Protein AF-F7UVZ4-F1 (afdb_monomer_lite)

pLDDT: mean 89.44, std 11.06, range [27.67, 97.88]

Radius of gyration: 16.6 Å; chains: 1; bounding box: 37×34×47 Å

Secondary structure (DSSP, 8-state):
---SSTT----BGGGTS-S--STT-TTTT--S-SS-HHHHHHHHHHHHTTPPPPGGGTT-TTBHHHHHHHHHHHHHTT-HHHHHHHHHHHSTTHHHHHHHHHHHHHHHHT-TTS-HHHHHHHHHHHHHHHHHHHHHHHHHHHHT-

Sequence (145 aa):
MVSGMPFAALPVESLYKPWSTSLGNDYGAQRGLYLGDSARHLQALYASLDLTVPVRFAAMPDHLSLLLELLSLFVGSGNERAARDVVADHLDWLDAYDATLAARSEALACAPTLATHRREALGEGITHLRALVSLANRSVHEVCQ

Structure (mmCIF, N/CA/C/O backbone):
data_AF-F7UVZ4-F1
#
_entry.id   AF-F7UVZ4-F1
#
loop_
_atom_site.group_PDB
_atom_site.id
_atom_site.type_symbol
_atom_site.label_atom_id
_atom_site.label_alt_id
_atom_site.label_comp_id
_atom_site.label_asym_id
_atom_site.label_entity_id
_atom_site.label_seq_id
_atom_site.pdbx_PDB_ins_code
_atom_site.Cartn_x
_atom_site.Cartn_y
_atom_site.Cartn_z
_atom_site.occupancy
_atom_site.B_iso_or_equiv
_atom_site.auth_seq_id
_atom_site.auth_comp_id
_atom_site.auth_asym_id
_atom_site.auth_atom_id
_atom_site.pdbx_PDB_model_num
ATOM 1 N N . MET A 1 1 ? 18.671 -10.598 -5.990 1.00 27.67 1 MET A N 1
ATOM 2 C CA . MET A 1 1 ? 17.800 -10.937 -7.137 1.00 27.67 1 MET A CA 1
ATOM 3 C C . MET A 1 1 ? 16.450 -10.292 -6.891 1.00 27.67 1 MET A C 1
ATOM 5 O O . MET A 1 1 ? 15.849 -10.599 -5.872 1.00 27.67 1 MET A O 1
ATOM 9 N N . VAL A 1 2 ? 15.995 -9.382 -7.755 1.00 37.78 2 VAL A N 1
ATOM 10 C CA . VAL A 1 2 ? 14.588 -8.953 -7.731 1.00 37.78 2 VAL A CA 1
ATOM 11 C C . VAL A 1 2 ? 13.811 -10.049 -8.451 1.00 37.78 2 VAL A C 1
ATOM 13 O O . VAL A 1 2 ? 13.927 -10.193 -9.664 1.00 37.78 2 VAL A O 1
ATOM 16 N N . SER A 1 3 ? 13.119 -10.891 -7.688 1.00 38.53 3 SER A N 1
ATOM 17 C CA . SER A 1 3 ? 12.183 -11.869 -8.240 1.00 38.53 3 SER A CA 1
ATOM 18 C C . SER A 1 3 ? 10.925 -11.120 -8.671 1.00 38.53 3 SER A C 1
ATOM 20 O O . SER A 1 3 ? 10.198 -10.601 -7.829 1.00 38.53 3 SER A O 1
ATOM 22 N N . GLY A 1 4 ? 10.702 -11.015 -9.979 1.00 56.75 4 GLY A N 1
ATOM 23 C CA . GLY A 1 4 ? 9.552 -10.329 -10.562 1.00 56.75 4 GLY A CA 1
ATOM 24 C C . GLY A 1 4 ? 9.776 -9.998 -12.035 1.00 56.75 4 GLY A C 1
ATOM 25 O O . GLY A 1 4 ? 10.910 -9.988 -12.513 1.00 56.75 4 GLY A O 1
ATOM 26 N N . MET A 1 5 ? 8.688 -9.738 -12.763 1.00 66.06 5 MET A N 1
ATOM 27 C CA . MET A 1 5 ? 8.760 -9.218 -14.132 1.00 66.06 5 MET A CA 1
ATOM 28 C C . MET A 1 5 ? 9.627 -7.943 -14.163 1.00 66.06 5 MET A C 1
ATOM 30 O O . MET A 1 5 ? 9.495 -7.106 -13.263 1.00 66.06 5 MET A O 1
ATOM 34 N N . PRO A 1 6 ? 10.492 -7.753 -15.177 1.00 69.00 6 PRO A N 1
ATOM 35 C CA . PRO A 1 6 ? 11.232 -6.507 -15.349 1.00 69.00 6 PRO A CA 1
ATOM 36 C C . PRO A 1 6 ? 10.275 -5.313 -15.320 1.00 69.00 6 PRO A C 1
ATOM 38 O O . PRO A 1 6 ? 9.179 -5.388 -15.870 1.00 69.00 6 PRO A O 1
ATOM 41 N N . PHE A 1 7 ? 10.693 -4.218 -14.687 1.00 77.62 7 PHE A N 1
ATOM 42 C CA . PHE A 1 7 ? 9.902 -2.989 -14.530 1.00 77.62 7 PHE A CA 1
ATOM 43 C C . PHE A 1 7 ? 8.668 -3.085 -13.618 1.00 77.62 7 PHE A C 1
ATOM 45 O O . PHE A 1 7 ? 7.990 -2.078 -13.437 1.00 77.62 7 PHE A O 1
ATOM 52 N N . ALA A 1 8 ? 8.402 -4.230 -12.981 1.00 82.44 8 ALA A N 1
ATOM 53 C CA . ALA A 1 8 ? 7.335 -4.318 -11.991 1.00 82.44 8 ALA A CA 1
ATOM 54 C C . ALA A 1 8 ? 7.632 -3.440 -10.760 1.00 82.44 8 ALA A C 1
ATOM 56 O O . ALA A 1 8 ? 8.761 -3.378 -10.259 1.00 82.44 8 ALA A O 1
ATOM 57 N N . ALA A 1 9 ? 6.585 -2.784 -10.265 1.00 91.56 9 ALA A N 1
ATOM 58 C CA . ALA A 1 9 ? 6.550 -2.092 -8.985 1.00 91.56 9 ALA A CA 1
ATOM 59 C C . ALA A 1 9 ? 5.204 -2.423 -8.331 1.00 91.56 9 ALA A C 1
ATOM 61 O O . ALA A 1 9 ? 4.148 -2.036 -8.836 1.00 91.56 9 ALA A O 1
ATOM 62 N N . LEU A 1 10 ? 5.249 -3.217 -7.265 1.00 92.94 10 LEU A N 1
ATOM 63 C CA . LEU A 1 10 ? 4.052 -3.754 -6.627 1.00 92.94 10 LEU A CA 1
ATOM 64 C C . LEU A 1 10 ? 3.541 -2.763 -5.579 1.00 92.94 10 LEU A C 1
ATOM 66 O O . LEU A 1 10 ? 4.348 -2.307 -4.777 1.00 92.94 10 LEU A O 1
ATOM 70 N N . PRO A 1 11 ? 2.237 -2.444 -5.549 1.00 95.44 11 PRO A N 1
ATOM 71 C CA . PRO A 1 11 ? 1.671 -1.476 -4.614 1.00 95.44 11 PRO A CA 1
ATOM 72 C C . PRO A 1 11 ? 1.453 -2.116 -3.232 1.00 95.44 11 PRO A C 1
ATOM 74 O O . PRO A 1 11 ? 0.318 -2.314 -2.803 1.00 95.44 11 PRO A O 1
ATOM 77 N N . VAL A 1 12 ? 2.541 -2.485 -2.556 1.00 97.25 12 VAL A N 1
ATOM 78 C CA . VAL A 1 12 ? 2.532 -3.152 -1.246 1.00 97.25 12 VAL A CA 1
ATOM 79 C C . VAL A 1 12 ? 3.409 -2.373 -0.274 1.00 97.25 12 VAL A C 1
ATOM 81 O O . VAL A 1 12 ? 4.612 -2.257 -0.505 1.00 97.25 12 VAL A O 1
ATOM 84 N N . GLU A 1 13 ? 2.820 -1.858 0.805 1.00 97.75 13 GLU A N 1
ATOM 85 C CA . GLU A 1 13 ? 3.453 -0.919 1.746 1.00 97.75 13 GLU A CA 1
ATOM 86 C C . GLU A 1 13 ? 4.813 -1.399 2.282 1.00 97.75 13 GLU A C 1
ATOM 88 O O . GLU A 1 13 ? 5.795 -0.653 2.258 1.00 97.75 13 GLU A O 1
ATOM 93 N N . SER A 1 14 ? 4.903 -2.654 2.728 1.00 96.88 14 SER A N 1
ATOM 94 C CA . SER A 1 14 ? 6.115 -3.243 3.321 1.00 96.88 14 SER A CA 1
ATOM 95 C C . SER A 1 14 ? 7.321 -3.241 2.379 1.00 96.88 14 SER A C 1
ATOM 97 O O . SER A 1 14 ? 8.463 -3.245 2.835 1.00 96.88 14 SER A O 1
ATOM 99 N N . LEU A 1 15 ? 7.110 -3.138 1.064 1.00 96.19 15 LEU A N 1
ATOM 100 C CA . LEU A 1 15 ? 8.211 -2.988 0.111 1.00 96.19 15 LEU A CA 1
ATOM 101 C C . LEU A 1 15 ? 8.872 -1.603 0.175 1.00 96.19 15 LEU A C 1
ATOM 103 O O . LEU A 1 15 ? 10.034 -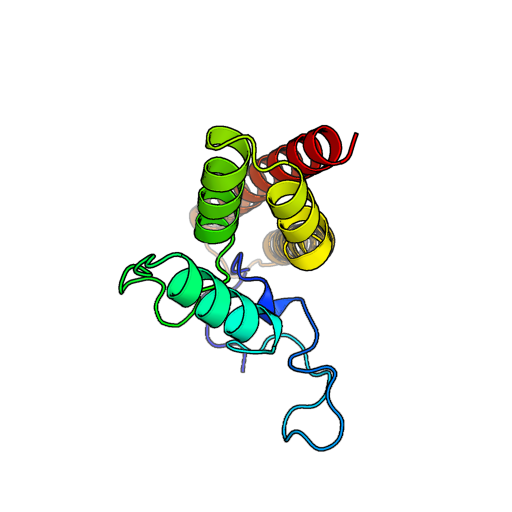1.468 -0.217 1.00 96.19 15 LEU A O 1
ATOM 107 N N . TYR A 1 16 ? 8.166 -0.590 0.676 1.00 96.19 16 TYR A N 1
ATOM 108 C CA . TYR A 1 16 ? 8.599 0.810 0.688 1.00 96.19 16 TYR A CA 1
ATOM 109 C C . TYR A 1 16 ? 8.998 1.301 2.085 1.00 96.19 16 TYR A C 1
ATOM 111 O O . TYR A 1 16 ? 9.836 2.201 2.208 1.00 96.19 16 TYR A O 1
ATOM 119 N N . LYS A 1 17 ? 8.468 0.685 3.145 1.00 95.25 17 LYS A N 1
ATOM 120 C CA . LYS A 1 17 ? 8.809 1.014 4.537 1.00 95.25 17 LYS A CA 1
ATOM 121 C C . LYS A 1 17 ? 9.955 0.143 5.073 1.00 95.25 17 LYS A C 1
ATOM 123 O O . LYS A 1 17 ? 10.248 -0.909 4.504 1.00 95.25 17 LYS A O 1
ATOM 128 N N . PRO A 1 18 ? 10.672 0.590 6.124 1.00 94.38 18 PRO A N 1
ATOM 129 C CA . PRO A 1 18 ? 11.619 -0.269 6.832 1.00 94.38 18 PRO A CA 1
ATOM 130 C C . PRO A 1 18 ? 10.930 -1.552 7.309 1.00 94.38 18 PRO A C 1
ATOM 132 O O . PRO A 1 18 ? 9.818 -1.484 7.829 1.00 94.38 18 PRO A O 1
ATOM 135 N N . TRP A 1 19 ? 11.588 -2.703 7.158 1.00 94.31 19 TRP A N 1
ATOM 136 C CA . TRP A 1 19 ? 10.998 -3.991 7.524 1.00 94.31 19 TRP A CA 1
ATOM 137 C C . TRP A 1 19 ? 10.636 -4.057 9.007 1.00 94.31 19 TRP A C 1
ATOM 139 O O . TRP A 1 19 ? 9.567 -4.552 9.351 1.00 94.31 19 TRP A O 1
ATOM 149 N N . SER A 1 20 ? 11.48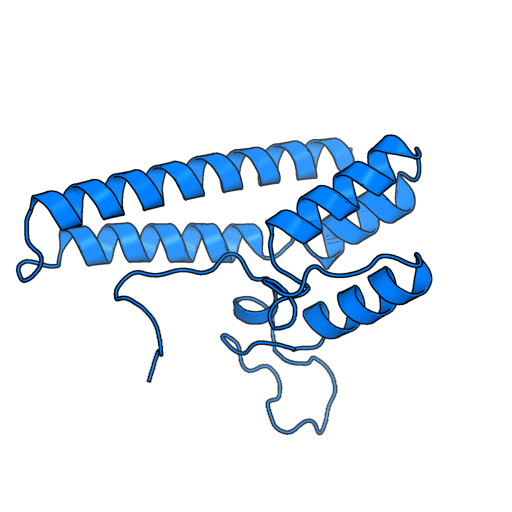2 -3.523 9.888 1.00 93.06 20 SER A N 1
ATOM 150 C CA . SER A 1 20 ? 11.103 -3.272 11.273 1.00 93.06 20 SER A CA 1
ATOM 151 C C . SER A 1 20 ? 11.853 -2.085 11.873 1.00 93.06 20 SER A C 1
ATOM 153 O O . SER A 1 20 ? 12.999 -1.803 11.515 1.00 93.06 20 SER A O 1
ATOM 155 N N . THR A 1 21 ? 11.209 -1.389 12.810 1.00 87.44 21 THR A N 1
ATOM 156 C CA . THR A 1 21 ? 11.828 -0.325 13.621 1.00 87.44 21 THR A CA 1
ATOM 157 C C . THR A 1 21 ? 12.352 -0.838 14.965 1.00 87.44 21 THR A C 1
ATOM 159 O O . THR A 1 21 ? 12.995 -0.090 15.702 1.00 87.44 21 THR A O 1
ATOM 162 N N . SER A 1 22 ? 12.099 -2.107 15.296 1.00 86.06 22 SER A N 1
ATOM 163 C CA . SER A 1 22 ? 12.496 -2.718 16.567 1.00 86.06 22 SER A CA 1
ATOM 164 C C . SER A 1 22 ? 13.972 -3.121 16.559 1.00 86.06 22 SER A C 1
ATOM 166 O O . SER A 1 22 ? 14.461 -3.711 15.595 1.00 86.06 22 SER A O 1
ATOM 168 N N . LEU A 1 23 ? 14.702 -2.848 17.644 1.00 80.31 23 LEU A N 1
ATOM 169 C CA . LEU A 1 23 ? 16.100 -3.276 17.780 1.00 80.31 23 LEU A CA 1
ATOM 170 C C . LEU A 1 23 ? 16.202 -4.807 17.913 1.00 80.31 23 LEU A C 1
ATOM 172 O O . LEU A 1 23 ? 15.380 -5.429 18.579 1.00 80.31 23 LEU A O 1
ATOM 176 N N . GLY A 1 24 ? 17.242 -5.404 17.320 1.00 77.38 24 GLY A N 1
ATOM 177 C CA . GLY A 1 24 ? 17.556 -6.833 17.480 1.00 77.38 24 GLY A CA 1
ATOM 178 C C . GLY A 1 24 ? 16.801 -7.794 16.557 1.00 77.38 24 GLY A C 1
ATOM 179 O O . GLY A 1 24 ? 16.835 -8.996 16.794 1.00 77.38 24 GLY A O 1
ATOM 180 N N . ASN A 1 25 ? 16.131 -7.290 15.518 1.00 80.50 25 ASN A N 1
ATOM 181 C CA . ASN A 1 25 ? 15.503 -8.130 14.500 1.00 80.50 25 ASN A CA 1
ATOM 182 C C . ASN A 1 25 ? 16.481 -8.460 13.347 1.00 80.50 25 ASN A C 1
ATOM 184 O O . ASN A 1 25 ? 17.355 -7.650 13.034 1.00 80.50 25 ASN A O 1
ATOM 188 N N . ASP A 1 26 ? 16.305 -9.615 12.696 1.00 79.12 26 ASP A N 1
ATOM 189 C CA . ASP A 1 26 ? 17.250 -10.151 11.697 1.00 79.12 26 ASP A CA 1
ATOM 190 C C . ASP A 1 26 ? 17.389 -9.304 10.417 1.00 79.12 26 ASP A C 1
ATOM 192 O O . ASP A 1 26 ? 18.409 -9.386 9.734 1.00 79.12 26 ASP A O 1
ATOM 196 N N . TYR A 1 27 ? 16.385 -8.486 10.082 1.00 82.12 27 TYR A N 1
ATOM 197 C CA . TYR A 1 27 ? 16.338 -7.717 8.829 1.00 82.12 27 TYR A CA 1
ATOM 198 C C . TYR A 1 27 ? 16.489 -6.198 9.037 1.00 82.12 27 TYR A C 1
ATOM 200 O O . TYR A 1 27 ? 16.652 -5.444 8.077 1.00 82.12 27 TYR A O 1
ATOM 208 N N . GLY A 1 28 ? 16.474 -5.726 10.284 1.00 85.75 28 GLY A N 1
ATOM 209 C CA . GLY A 1 28 ? 16.590 -4.321 10.657 1.00 85.75 28 GLY A CA 1
ATOM 210 C C . GLY A 1 28 ? 15.654 -3.395 9.870 1.00 85.75 28 GLY A C 1
ATOM 211 O O . GLY A 1 28 ? 14.498 -3.709 9.587 1.00 85.75 28 GLY A O 1
ATOM 212 N N . ALA A 1 29 ? 16.203 -2.246 9.475 1.00 87.50 29 ALA A N 1
ATOM 213 C CA . ALA A 1 29 ? 15.525 -1.234 8.668 1.00 87.50 29 ALA A CA 1
ATOM 214 C C . ALA A 1 29 ? 15.583 -1.509 7.147 1.00 87.50 29 ALA A C 1
ATOM 216 O O . ALA A 1 29 ? 15.405 -0.586 6.347 1.00 87.50 29 ALA A O 1
ATOM 217 N N . GLN A 1 30 ? 15.876 -2.746 6.722 1.00 91.38 30 GLN A N 1
ATOM 218 C CA . GLN A 1 30 ? 15.940 -3.099 5.303 1.00 91.38 30 GLN A CA 1
ATOM 219 C C . GLN A 1 30 ? 14.592 -2.841 4.613 1.00 91.38 30 GLN A C 1
ATOM 221 O O . GLN A 1 30 ? 13.539 -3.105 5.180 1.00 91.38 30 GLN A O 1
ATOM 226 N N . ARG A 1 31 ? 14.622 -2.333 3.377 1.00 91.62 31 ARG A N 1
ATOM 227 C CA . ARG A 1 31 ? 13.431 -2.121 2.532 1.00 91.62 31 ARG A CA 1
ATOM 228 C C . ARG A 1 31 ? 13.335 -3.177 1.430 1.00 91.62 31 ARG A C 1
ATOM 230 O O . ARG A 1 31 ? 14.312 -3.871 1.142 1.00 91.62 31 ARG A O 1
ATOM 237 N N . GLY A 1 32 ? 12.179 -3.251 0.770 1.00 92.12 32 GLY A N 1
ATOM 238 C CA . GLY A 1 32 ? 11.932 -4.174 -0.343 1.00 92.12 32 GLY A CA 1
ATOM 239 C C . GLY A 1 32 ? 11.634 -5.609 0.092 1.00 92.12 32 GLY A C 1
ATOM 240 O O . GLY A 1 32 ? 11.798 -6.531 -0.707 1.00 92.12 32 GLY A O 1
ATOM 241 N N . LEU A 1 33 ? 11.230 -5.803 1.349 1.00 92.81 33 LEU A N 1
ATOM 242 C CA . LEU A 1 33 ? 10.892 -7.098 1.933 1.00 92.81 33 LEU A CA 1
ATOM 243 C C . LEU A 1 33 ? 9.426 -7.101 2.369 1.00 92.81 33 LEU A C 1
ATOM 245 O O . LEU A 1 33 ? 8.970 -6.161 3.009 1.00 92.81 33 LEU A O 1
ATOM 249 N N . TYR A 1 34 ? 8.705 -8.176 2.062 1.00 94.06 34 TYR A N 1
ATOM 250 C CA . TYR A 1 34 ? 7.331 -8.361 2.529 1.00 94.06 34 TYR A CA 1
ATOM 251 C C . TYR A 1 34 ? 7.260 -8.632 4.035 1.00 94.06 34 TYR A C 1
ATOM 253 O O . TYR A 1 34 ? 8.237 -9.063 4.656 1.00 94.06 34 TYR A O 1
ATOM 261 N N . LEU A 1 35 ? 6.052 -8.484 4.588 1.00 93.50 35 LEU A N 1
ATOM 262 C CA . LEU A 1 35 ? 5.701 -8.937 5.941 1.00 93.50 35 LEU A CA 1
ATOM 263 C C . LEU A 1 35 ? 6.542 -8.283 7.053 1.00 93.50 35 LEU A C 1
ATOM 265 O O . LEU A 1 35 ? 6.850 -8.913 8.069 1.00 93.50 35 LEU A O 1
ATOM 269 N N . GLY A 1 36 ? 6.916 -7.020 6.837 1.00 94.06 36 GLY A N 1
ATOM 270 C CA . GLY A 1 36 ? 7.467 -6.145 7.868 1.00 94.06 36 GLY A CA 1
ATOM 271 C C . GLY A 1 36 ? 6.409 -5.681 8.876 1.00 94.06 36 GLY A C 1
ATOM 272 O O . GLY A 1 36 ? 5.265 -6.141 8.862 1.00 94.06 36 GLY A O 1
ATOM 273 N N . ASP A 1 37 ? 6.783 -4.750 9.748 1.00 95.44 37 ASP A N 1
ATOM 274 C CA . ASP A 1 37 ? 5.932 -4.272 10.844 1.00 95.44 37 ASP A CA 1
ATOM 275 C C . ASP A 1 37 ? 4.597 -3.686 10.354 1.00 95.44 37 ASP A C 1
ATOM 277 O O . ASP A 1 37 ? 3.563 -3.964 10.959 1.00 95.44 37 ASP A O 1
ATOM 281 N N . SER A 1 38 ? 4.580 -2.978 9.218 1.00 96.31 38 SER A N 1
ATOM 282 C CA . SER A 1 38 ? 3.345 -2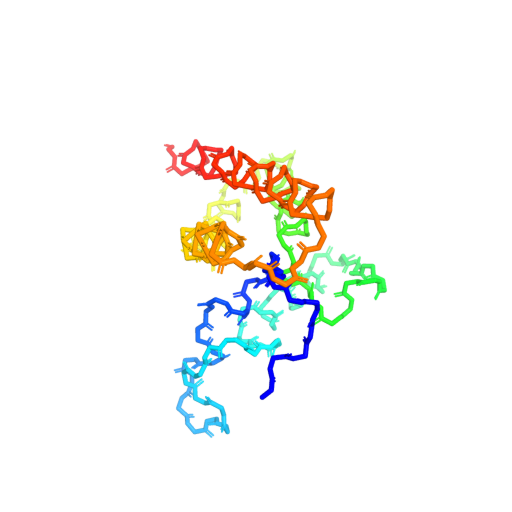.446 8.621 1.00 96.31 38 SER A CA 1
ATOM 283 C C . SER A 1 38 ? 2.340 -3.544 8.252 1.00 96.31 38 SER A C 1
ATOM 285 O O . SER A 1 38 ? 1.169 -3.485 8.623 1.00 96.31 38 SER A O 1
ATOM 287 N N . ALA A 1 39 ? 2.810 -4.601 7.587 1.00 97.00 39 ALA A N 1
ATOM 288 C CA . ALA A 1 39 ? 1.990 -5.742 7.196 1.00 97.00 39 ALA A CA 1
ATOM 289 C C . ALA A 1 39 ? 1.445 -6.504 8.412 1.00 97.00 39 ALA A C 1
ATOM 291 O O . ALA A 1 39 ? 0.279 -6.900 8.423 1.00 97.00 39 ALA A O 1
ATOM 292 N N . ARG A 1 40 ? 2.269 -6.686 9.454 1.00 95.62 40 ARG A N 1
ATOM 293 C CA . ARG A 1 40 ? 1.840 -7.322 10.711 1.00 95.62 40 ARG A CA 1
ATOM 294 C C . ARG A 1 40 ? 0.801 -6.484 11.442 1.00 95.62 40 ARG A C 1
ATOM 296 O O . ARG A 1 40 ? -0.148 -7.044 11.988 1.00 95.62 40 ARG A O 1
ATOM 303 N N . HIS A 1 41 ? 0.964 -5.162 11.436 1.00 97.00 41 HIS A N 1
ATOM 304 C CA . HIS A 1 41 ? -0.009 -4.255 12.027 1.00 97.00 41 HIS A CA 1
ATOM 305 C C . HIS A 1 41 ? -1.374 -4.402 11.348 1.00 97.00 41 HIS A C 1
ATOM 307 O O . HIS A 1 41 ? -2.369 -4.622 12.037 1.00 97.00 41 HIS A O 1
ATOM 313 N N . LEU A 1 42 ? -1.425 -4.415 10.013 1.00 97.88 42 LEU A N 1
ATOM 314 C CA . LEU A 1 42 ? -2.685 -4.645 9.305 1.00 97.88 42 LEU A CA 1
ATOM 315 C C . LEU A 1 42 ? -3.275 -6.030 9.547 1.00 97.88 42 LEU A C 1
ATOM 317 O O . LEU A 1 42 ? -4.485 -6.145 9.688 1.00 97.88 42 LEU A O 1
ATOM 321 N N . GLN A 1 43 ? -2.461 -7.084 9.639 1.00 97.38 43 GLN A N 1
ATOM 322 C CA . GLN A 1 43 ? -2.969 -8.414 9.998 1.00 97.38 43 GLN A CA 1
ATOM 323 C C . GLN A 1 43 ? -3.666 -8.402 11.361 1.00 97.38 43 GLN A C 1
ATOM 325 O O . GLN A 1 43 ? -4.757 -8.959 11.494 1.00 97.38 43 GLN A O 1
ATOM 330 N N . ALA A 1 44 ? -3.064 -7.746 12.357 1.00 97.00 44 ALA A N 1
ATOM 331 C CA . ALA A 1 44 ? -3.673 -7.579 13.671 1.00 97.00 44 ALA A CA 1
ATOM 332 C C . ALA A 1 44 ? -4.955 -6.733 13.599 1.00 97.00 44 ALA A C 1
ATOM 334 O O . ALA A 1 44 ? -5.955 -7.079 14.229 1.00 97.00 44 ALA A O 1
ATOM 335 N N . LEU A 1 45 ? -4.953 -5.669 12.792 1.00 97.00 45 LEU A N 1
ATOM 336 C CA . LEU A 1 45 ? -6.113 -4.806 12.593 1.00 97.00 45 LEU A CA 1
ATOM 337 C C . LEU A 1 45 ? -7.274 -5.557 11.931 1.00 97.00 45 LEU A C 1
ATOM 339 O O . LEU A 1 45 ? -8.383 -5.535 12.461 1.00 97.00 45 LEU A O 1
ATOM 343 N N . TYR A 1 46 ? -7.026 -6.290 10.843 1.00 97.69 46 TYR A N 1
ATOM 344 C CA . TYR A 1 46 ? -8.036 -7.124 10.189 1.00 97.69 46 TYR A CA 1
ATOM 345 C C . TYR A 1 46 ? -8.611 -8.162 11.151 1.00 97.69 46 TYR A C 1
ATOM 347 O O . TYR A 1 46 ? -9.829 -8.288 11.238 1.00 97.69 46 TYR A O 1
ATOM 355 N N . ALA A 1 47 ? -7.763 -8.833 11.936 1.00 97.12 47 ALA A N 1
ATOM 356 C CA . ALA A 1 47 ? -8.220 -9.778 12.950 1.00 97.12 47 ALA A CA 1
ATOM 357 C C . ALA A 1 47 ? -9.099 -9.109 14.026 1.00 97.12 47 ALA A C 1
ATOM 359 O O . ALA A 1 47 ? -10.112 -9.674 14.426 1.00 97.12 47 ALA A O 1
ATOM 360 N N . SER A 1 48 ? -8.754 -7.893 14.468 1.00 96.69 48 SER A N 1
ATOM 361 C CA . SER A 1 48 ? -9.536 -7.147 15.469 1.00 96.69 48 SER A CA 1
ATOM 362 C C . SER A 1 48 ? -10.912 -6.691 14.969 1.00 96.69 48 SER A C 1
ATOM 364 O O . SER A 1 48 ? -11.829 -6.508 15.767 1.00 96.69 48 SER A O 1
ATOM 366 N N . LEU A 1 49 ? -11.053 -6.530 13.652 1.00 96.38 49 LEU A N 1
ATOM 367 C CA . LEU A 1 49 ? -12.288 -6.135 12.976 1.00 96.38 49 LEU A CA 1
ATOM 368 C C . LEU A 1 49 ? -13.084 -7.341 12.450 1.00 96.38 49 LEU A C 1
ATOM 370 O O . LEU A 1 49 ? -14.096 -7.143 11.784 1.00 96.38 49 LEU A O 1
ATOM 374 N N . ASP A 1 50 ? -12.619 -8.568 12.715 1.00 97.19 50 ASP A N 1
ATOM 375 C CA . ASP A 1 50 ? -13.166 -9.819 12.166 1.00 97.19 50 ASP A CA 1
ATOM 376 C C . ASP A 1 50 ? -13.237 -9.823 10.621 1.00 97.19 50 ASP A C 1
ATOM 378 O O . ASP A 1 50 ? -14.149 -10.361 9.991 1.00 97.19 50 ASP A O 1
ATOM 382 N N . LEU A 1 51 ? -12.250 -9.184 9.983 1.00 96.44 51 LEU A N 1
ATOM 383 C CA . LEU A 1 51 ? -12.118 -9.116 8.531 1.00 96.44 51 LEU A CA 1
ATOM 384 C C . LEU A 1 51 ? -11.223 -10.244 8.018 1.00 96.44 51 LEU A C 1
ATOM 386 O O . LEU A 1 51 ? -10.111 -10.469 8.496 1.00 96.44 51 LEU A O 1
ATOM 390 N N . THR A 1 52 ? -11.683 -10.926 6.971 1.00 95.00 52 THR A N 1
ATOM 391 C CA . THR A 1 52 ? -10.901 -11.970 6.299 1.00 95.00 52 THR A CA 1
ATOM 392 C C . THR A 1 52 ? -10.125 -11.388 5.123 1.00 95.00 52 THR A C 1
ATOM 394 O O . THR A 1 52 ? -10.718 -10.887 4.168 1.00 95.00 52 THR A O 1
ATOM 397 N N . VAL A 1 53 ? -8.797 -11.529 5.139 1.00 94.62 53 VAL A N 1
ATOM 398 C CA . VAL A 1 53 ? -7.954 -11.193 3.983 1.00 94.62 53 VAL A CA 1
ATOM 399 C C . VAL A 1 53 ? -8.152 -12.248 2.885 1.00 94.62 53 VAL A C 1
ATOM 401 O O . VAL A 1 53 ? -7.942 -13.438 3.138 1.00 94.62 53 VAL A O 1
ATOM 404 N N . PRO A 1 54 ? -8.522 -11.862 1.649 1.00 95.38 54 PRO A N 1
ATOM 405 C CA . PRO A 1 54 ? -8.668 -12.816 0.557 1.00 95.38 54 PRO A CA 1
ATOM 406 C C . PRO A 1 54 ? -7.366 -13.578 0.283 1.00 95.38 54 PRO A C 1
ATOM 408 O O . PRO A 1 54 ? -6.293 -12.982 0.263 1.00 95.38 54 PRO A O 1
ATOM 411 N N . VAL A 1 55 ? -7.458 -14.873 -0.042 1.00 94.62 55 VAL A N 1
ATOM 412 C CA . VAL A 1 55 ? -6.283 -15.754 -0.233 1.00 94.62 55 VAL A CA 1
ATOM 413 C C . VAL A 1 55 ? -5.240 -15.201 -1.215 1.00 94.62 55 VAL A C 1
ATOM 415 O O . VAL A 1 55 ? -4.042 -15.348 -0.994 1.00 94.62 55 VAL A O 1
ATOM 418 N N . ARG A 1 56 ? -5.679 -14.490 -2.265 1.00 93.75 56 ARG A N 1
ATOM 419 C CA . ARG A 1 56 ? -4.793 -13.847 -3.254 1.00 93.75 56 ARG A CA 1
ATOM 420 C C . ARG A 1 56 ? -3.870 -12.777 -2.652 1.00 93.75 56 ARG A C 1
ATOM 422 O O . ARG A 1 56 ? -2.840 -12.477 -3.240 1.00 93.75 56 ARG A O 1
ATOM 429 N N . PHE A 1 57 ? -4.235 -12.226 -1.498 1.00 94.75 57 PHE A N 1
ATOM 430 C CA . PHE A 1 57 ? -3.480 -11.218 -0.760 1.00 94.75 57 PHE A CA 1
ATOM 431 C C . PHE A 1 57 ? -2.853 -11.765 0.528 1.00 94.75 57 PHE A C 1
ATOM 433 O O . PHE A 1 57 ? -2.288 -10.996 1.294 1.00 94.75 57 PHE A O 1
ATOM 440 N N . ALA A 1 58 ? -2.892 -13.078 0.780 1.00 91.31 58 ALA A N 1
ATOM 441 C CA . ALA A 1 58 ? -2.381 -13.652 2.030 1.00 91.31 58 ALA A CA 1
ATOM 442 C C . ALA A 1 58 ? -0.902 -13.305 2.306 1.00 91.31 58 ALA A C 1
ATOM 444 O O . ALA A 1 58 ? -0.508 -13.141 3.457 1.00 91.31 58 ALA A O 1
ATOM 445 N N . ALA A 1 59 ? -0.092 -13.156 1.251 1.00 91.25 59 ALA A N 1
ATOM 446 C CA . ALA A 1 59 ? 1.318 -12.762 1.344 1.00 91.25 59 ALA A CA 1
ATOM 447 C C . ALA A 1 59 ? 1.554 -11.235 1.354 1.00 91.25 59 ALA A C 1
ATOM 449 O O . ALA A 1 59 ? 2.689 -10.797 1.511 1.00 91.25 59 ALA A O 1
ATOM 450 N N . MET A 1 60 ? 0.504 -10.439 1.149 1.00 96.12 60 MET A N 1
ATOM 451 C CA . MET A 1 60 ? 0.538 -8.977 1.020 1.00 96.12 60 MET A CA 1
ATOM 452 C C . MET A 1 60 ? -0.737 -8.367 1.631 1.00 96.12 60 MET A C 1
ATOM 454 O O . MET A 1 60 ? -1.566 -7.801 0.914 1.00 96.12 60 MET A O 1
ATOM 458 N N . PRO A 1 61 ? -0.939 -8.520 2.954 1.00 97.31 61 PRO A N 1
ATOM 459 C CA . PRO A 1 61 ? -2.101 -7.954 3.645 1.00 97.31 61 PRO A CA 1
ATOM 460 C C . PRO A 1 61 ? -2.137 -6.419 3.544 1.00 97.31 61 PRO A C 1
ATOM 462 O O . PRO A 1 61 ? -3.189 -5.813 3.653 1.00 97.31 61 PRO A O 1
ATOM 465 N N . ASP A 1 62 ? -0.994 -5.804 3.276 1.00 97.81 62 ASP A N 1
ATOM 466 C CA . ASP A 1 62 ? -0.731 -4.378 3.104 1.00 97.81 62 ASP A CA 1
ATOM 467 C C . ASP A 1 62 ? -0.652 -3.937 1.640 1.00 97.81 62 ASP A C 1
ATOM 469 O O . ASP A 1 62 ? 0.030 -2.977 1.274 1.00 97.81 62 ASP A O 1
ATOM 473 N N . HIS A 1 63 ? -1.364 -4.654 0.774 1.00 97.38 63 HIS A N 1
ATOM 474 C CA . HIS A 1 63 ? -1.586 -4.230 -0.598 1.00 97.38 63 HIS A CA 1
ATOM 475 C C . HIS A 1 63 ? -2.503 -2.996 -0.643 1.00 97.38 63 HIS A C 1
ATOM 477 O O . HIS A 1 63 ? -3.545 -2.965 0.013 1.00 97.38 63 HIS A O 1
ATOM 483 N N . LEU A 1 64 ? -2.180 -2.013 -1.491 1.00 96.12 64 LEU A N 1
ATOM 484 C CA . LEU A 1 64 ? -2.892 -0.730 -1.587 1.00 96.12 64 LEU A CA 1
ATOM 485 C C . LEU A 1 64 ? -4.408 -0.884 -1.758 1.00 96.12 64 LEU A C 1
ATOM 487 O O . LEU A 1 64 ? -5.174 -0.154 -1.144 1.00 96.12 64 LEU A O 1
ATOM 491 N N . SER A 1 65 ? -4.864 -1.852 -2.555 1.00 94.38 65 SER A N 1
ATOM 492 C CA . SER A 1 65 ? -6.303 -2.128 -2.693 1.00 94.38 65 SER A CA 1
ATOM 493 C C . SER A 1 65 ? -6.983 -2.446 -1.356 1.00 94.38 65 SER A C 1
ATOM 495 O O . SER A 1 65 ? -8.055 -1.914 -1.095 1.00 94.38 65 SER A O 1
ATOM 497 N N . LEU A 1 66 ? -6.355 -3.255 -0.494 1.00 97.12 66 LEU A N 1
ATOM 498 C CA . LEU A 1 66 ? -6.905 -3.593 0.823 1.00 97.12 66 LEU A CA 1
ATOM 499 C C . LEU A 1 66 ? -6.863 -2.399 1.781 1.00 97.12 66 LEU A C 1
ATOM 501 O O . LEU A 1 66 ? -7.779 -2.218 2.579 1.00 97.12 66 LEU A O 1
ATOM 505 N N . LEU A 1 67 ? -5.827 -1.565 1.681 1.00 97.12 67 LEU A N 1
ATOM 506 C CA . LEU A 1 67 ? -5.723 -0.317 2.438 1.00 97.12 67 LEU A CA 1
ATOM 507 C C . LEU A 1 67 ? -6.842 0.667 2.077 1.00 97.12 67 LEU A C 1
ATOM 509 O O . LEU A 1 67 ? -7.462 1.247 2.964 1.00 97.12 67 LEU A O 1
ATOM 513 N N . LEU A 1 68 ? -7.140 0.820 0.785 1.00 95.31 68 LEU A N 1
ATOM 514 C CA . LEU A 1 68 ? -8.230 1.677 0.314 1.00 95.31 68 LEU A CA 1
ATOM 515 C C . LEU A 1 68 ? -9.609 1.120 0.699 1.00 95.31 68 LEU A C 1
ATOM 517 O O . LEU A 1 68 ? -10.491 1.894 1.061 1.00 95.31 68 LEU A O 1
ATOM 521 N N . GLU A 1 69 ? -9.795 -0.204 0.672 1.00 95.31 69 GLU A N 1
ATOM 522 C CA . GLU A 1 69 ? -11.018 -0.848 1.174 1.00 95.31 69 GLU A CA 1
ATOM 523 C C . GLU A 1 69 ? -11.204 -0.610 2.681 1.00 95.31 69 GLU A C 1
ATOM 525 O O . GLU A 1 69 ? -12.292 -0.228 3.114 1.00 95.31 69 GLU A O 1
ATOM 530 N N . LEU A 1 70 ? -10.141 -0.757 3.478 1.00 96.25 70 LEU A N 1
ATOM 531 C CA . LEU A 1 70 ? -10.165 -0.488 4.917 1.00 96.25 70 LEU A CA 1
ATOM 532 C C . LEU A 1 70 ? -10.451 0.991 5.223 1.00 96.25 70 LEU A C 1
ATOM 534 O O . LEU A 1 70 ? -11.269 1.299 6.089 1.00 96.25 70 LEU A O 1
ATOM 538 N N . LEU A 1 71 ? -9.825 1.912 4.486 1.00 95.12 71 LEU A N 1
ATOM 539 C CA . LEU A 1 71 ? -10.114 3.341 4.592 1.00 95.12 71 LEU A CA 1
ATOM 540 C C . LEU A 1 71 ? -11.582 3.631 4.257 1.00 95.12 71 LEU A C 1
ATOM 542 O O . LEU A 1 71 ? -12.261 4.337 5.003 1.00 95.12 71 LEU A O 1
ATOM 546 N N . SER A 1 72 ? -12.096 3.044 3.172 1.00 93.88 72 SER A N 1
ATOM 547 C CA . SER A 1 72 ? -13.498 3.191 2.781 1.00 93.88 72 SER A CA 1
ATOM 548 C C . SER A 1 72 ? -14.455 2.646 3.842 1.00 93.88 72 SER A C 1
ATOM 550 O O . SER A 1 72 ? -15.514 3.241 4.041 1.00 93.88 72 SER A O 1
ATOM 552 N N . LEU A 1 73 ? -14.102 1.553 4.526 1.00 95.81 73 LEU A N 1
ATOM 553 C CA . LEU A 1 73 ? -14.870 1.008 5.646 1.00 95.81 73 LEU A CA 1
ATOM 554 C C . LEU A 1 73 ? -14.950 2.017 6.801 1.00 95.81 73 LEU A C 1
ATOM 556 O O . LEU A 1 73 ? -16.050 2.304 7.271 1.00 95.81 73 LEU A O 1
ATOM 560 N N . PHE A 1 74 ? -13.822 2.595 7.225 1.00 95.44 74 PHE A N 1
ATOM 561 C CA . PHE A 1 74 ? -13.805 3.565 8.327 1.00 95.44 74 PHE A CA 1
ATOM 562 C C . PHE A 1 74 ? -14.529 4.870 7.996 1.00 95.44 74 PHE A C 1
ATOM 564 O O . PHE A 1 74 ? -15.278 5.379 8.831 1.00 95.44 74 PHE A O 1
ATOM 571 N N . VAL A 1 75 ? -14.361 5.391 6.778 1.00 93.38 75 VAL A N 1
ATOM 572 C CA . VAL A 1 75 ? -15.116 6.563 6.309 1.00 93.38 75 VAL A CA 1
ATOM 573 C C . VAL A 1 75 ? -16.611 6.243 6.259 1.00 93.38 75 VAL A C 1
ATOM 575 O O . VAL A 1 75 ? -17.422 6.998 6.790 1.00 93.38 75 VAL A O 1
ATOM 578 N N . GLY A 1 76 ? -16.983 5.092 5.690 1.00 94.69 76 GLY A N 1
ATOM 579 C CA . GLY A 1 76 ? -18.375 4.652 5.591 1.00 94.69 76 GLY A CA 1
ATOM 580 C C . GLY A 1 76 ? -19.046 4.419 6.948 1.00 94.69 76 GLY A C 1
ATOM 581 O O . GLY A 1 76 ? -20.254 4.608 7.070 1.00 94.69 76 GLY A O 1
ATOM 582 N N . SER A 1 77 ? -18.277 4.061 7.980 1.00 95.62 77 SER A N 1
ATOM 583 C CA . SER A 1 77 ? -18.772 3.911 9.351 1.00 95.62 77 SER A CA 1
ATOM 584 C C . SER A 1 77 ? -18.743 5.208 10.171 1.00 95.62 77 SER A C 1
ATOM 586 O O . SER A 1 77 ? -19.088 5.176 11.350 1.00 95.62 77 SER A O 1
ATOM 588 N N . GLY A 1 78 ? -18.276 6.329 9.606 1.00 94.81 78 GLY A N 1
ATOM 589 C CA . GLY A 1 78 ? -18.084 7.591 10.331 1.00 94.81 78 GLY A CA 1
ATOM 590 C C . GLY A 1 78 ? -16.958 7.557 11.374 1.00 94.81 78 GLY A C 1
ATOM 591 O O . GLY A 1 78 ? -16.909 8.410 12.258 1.00 94.81 78 GLY A O 1
ATOM 592 N N . ASN A 1 79 ? -16.047 6.579 11.307 1.00 95.25 79 ASN A N 1
ATOM 593 C CA . ASN A 1 79 ? -14.907 6.483 12.218 1.00 95.25 79 ASN A CA 1
ATOM 594 C C . ASN A 1 79 ? -13.724 7.294 11.677 1.00 95.25 79 ASN A C 1
ATOM 596 O O . ASN A 1 79 ? -12.712 6.755 11.227 1.00 95.25 79 ASN A O 1
ATOM 600 N N . GLU A 1 80 ? -13.861 8.617 11.722 1.00 93.12 80 GLU A N 1
ATOM 601 C CA . GLU A 1 80 ? -12.864 9.537 11.171 1.00 93.12 80 GLU A CA 1
ATOM 602 C C . GLU A 1 80 ? -11.484 9.391 11.815 1.00 93.12 80 GLU A C 1
ATOM 604 O O . GLU A 1 80 ? -10.465 9.608 11.163 1.00 93.12 80 GLU A O 1
ATOM 609 N N . ARG A 1 81 ? -11.429 9.035 13.106 1.00 94.44 81 ARG A N 1
ATOM 610 C CA . ARG A 1 81 ? -10.151 8.853 13.796 1.00 94.44 81 ARG A CA 1
ATOM 611 C C . ARG A 1 81 ? -9.377 7.686 13.191 1.00 94.44 81 ARG A C 1
ATOM 613 O O . ARG A 1 81 ? -8.230 7.883 12.811 1.00 94.44 81 ARG A O 1
ATOM 620 N N . ALA A 1 82 ? -10.020 6.527 13.046 1.00 94.56 82 ALA A N 1
ATOM 621 C CA . ALA A 1 82 ? -9.393 5.363 12.430 1.00 94.56 82 ALA A CA 1
ATOM 622 C C . ALA A 1 82 ? -9.043 5.613 10.955 1.00 94.56 82 ALA A C 1
ATOM 624 O O . ALA A 1 82 ? -7.987 5.184 10.499 1.00 94.56 82 ALA A O 1
ATOM 625 N N . ALA A 1 83 ? -9.884 6.353 10.222 1.00 94.38 83 ALA A N 1
ATOM 626 C CA . ALA A 1 83 ? -9.578 6.760 8.852 1.00 94.38 83 ALA A CA 1
ATOM 627 C C . ALA A 1 83 ? -8.293 7.605 8.786 1.00 94.38 83 ALA A C 1
ATOM 629 O O . ALA A 1 83 ? -7.400 7.294 8.001 1.00 94.38 83 ALA A O 1
ATOM 630 N N . ARG A 1 84 ? -8.159 8.625 9.647 1.00 93.56 84 ARG A N 1
ATOM 631 C CA . ARG A 1 84 ? -6.948 9.459 9.730 1.00 93.56 84 ARG A CA 1
ATOM 632 C C . ARG A 1 84 ? -5.713 8.666 10.158 1.00 93.56 84 ARG A C 1
ATOM 634 O O . ARG A 1 84 ? -4.653 8.876 9.580 1.00 93.56 84 ARG A O 1
ATOM 641 N N . ASP A 1 85 ? -5.852 7.752 11.117 1.00 94.75 85 ASP A N 1
ATOM 642 C CA . ASP A 1 85 ? -4.743 6.905 11.573 1.00 94.75 85 ASP A CA 1
ATOM 643 C C . ASP A 1 85 ? -4.261 5.976 10.436 1.00 94.75 85 ASP A C 1
ATOM 645 O O . ASP A 1 85 ? -3.068 5.927 10.158 1.00 94.75 85 ASP A O 1
ATOM 649 N N . VAL A 1 86 ? -5.163 5.333 9.675 1.00 94.88 86 VAL A N 1
ATOM 650 C CA . VAL A 1 86 ? -4.779 4.541 8.483 1.00 94.88 86 VAL A CA 1
ATOM 651 C C . VAL A 1 86 ? -4.078 5.398 7.435 1.00 94.88 86 VAL A C 1
ATOM 653 O O . VAL A 1 86 ? -3.083 4.977 6.853 1.00 94.88 86 VAL A O 1
ATOM 656 N N . VAL A 1 87 ? -4.582 6.600 7.171 1.00 94.06 87 VAL A N 1
ATOM 657 C CA . VAL A 1 87 ? -3.965 7.499 6.196 1.00 94.06 87 VAL A CA 1
ATOM 658 C C . VAL A 1 87 ? -2.542 7.878 6.616 1.00 94.06 87 VAL A C 1
ATOM 660 O O . VAL A 1 87 ? -1.618 7.767 5.811 1.00 94.06 87 VAL A O 1
ATOM 663 N N . ALA A 1 88 ? -2.365 8.294 7.869 1.00 93.06 88 ALA A N 1
ATOM 664 C CA . ALA A 1 88 ? -1.075 8.723 8.390 1.00 93.06 88 ALA A CA 1
ATOM 665 C C . ALA A 1 88 ? -0.071 7.564 8.485 1.00 93.06 88 ALA A C 1
ATOM 667 O O . ALA A 1 88 ? 1.085 7.727 8.100 1.00 93.06 88 ALA A O 1
ATOM 668 N N . ASP A 1 89 ? -0.515 6.398 8.955 1.00 94.69 89 ASP A N 1
ATOM 669 C CA . ASP A 1 89 ? 0.379 5.288 9.278 1.00 94.69 89 ASP A CA 1
ATOM 670 C C . ASP A 1 89 ? 0.585 4.315 8.116 1.00 94.69 89 ASP A C 1
ATOM 672 O O . ASP A 1 89 ? 1.601 3.624 8.099 1.00 94.69 89 ASP A O 1
ATOM 676 N N . HIS A 1 90 ? -0.348 4.239 7.160 1.00 96.56 90 HIS A N 1
ATOM 677 C CA . HIS A 1 90 ? -0.350 3.211 6.112 1.00 96.56 90 HIS A CA 1
ATOM 678 C C . HIS A 1 90 ? -0.411 3.735 4.676 1.00 96.56 90 HIS A C 1
ATOM 680 O O . HIS A 1 90 ? -0.358 2.932 3.744 1.00 96.56 90 HIS A O 1
ATOM 686 N N . LEU A 1 91 ? -0.497 5.050 4.452 1.00 95.94 91 LEU A N 1
ATOM 687 C CA . LEU A 1 91 ? -0.453 5.647 3.106 1.00 95.94 91 LEU A CA 1
ATOM 688 C C . LEU A 1 91 ? 0.691 6.665 2.926 1.00 95.94 91 LEU A C 1
ATOM 690 O O . LEU A 1 91 ? 0.849 7.226 1.844 1.00 95.94 91 LEU A O 1
ATOM 694 N N . ASP A 1 92 ? 1.561 6.822 3.927 1.00 94.06 92 ASP A N 1
ATOM 695 C CA . ASP A 1 92 ? 2.767 7.672 3.903 1.00 94.06 92 ASP A CA 1
ATOM 696 C C . ASP A 1 92 ? 3.854 7.218 2.904 1.00 94.06 92 ASP A C 1
ATOM 698 O O . ASP A 1 92 ? 4.810 7.941 2.623 1.00 94.06 92 ASP A O 1
ATOM 702 N N . TRP A 1 93 ? 3.716 6.019 2.340 1.00 95.44 93 TRP A N 1
ATOM 703 C CA . TRP A 1 93 ? 4.654 5.428 1.384 1.00 95.44 93 TRP A CA 1
ATOM 704 C C . TRP A 1 93 ? 4.302 5.697 -0.087 1.00 95.44 93 TRP A C 1
ATOM 706 O O . TRP A 1 93 ? 5.100 5.369 -0.972 1.00 95.44 93 TRP A O 1
ATOM 716 N N . LEU A 1 94 ? 3.130 6.277 -0.372 1.00 95.31 94 LEU A N 1
ATOM 717 C CA . LEU A 1 94 ? 2.629 6.457 -1.739 1.00 95.31 94 LEU A CA 1
ATOM 718 C C . LEU A 1 94 ? 3.558 7.310 -2.614 1.00 95.31 94 LEU A C 1
ATOM 720 O O . LEU A 1 94 ? 3.742 6.998 -3.791 1.00 95.31 94 LEU A O 1
ATOM 724 N N . ASP A 1 95 ? 4.227 8.310 -2.042 1.00 93.94 95 ASP A N 1
ATOM 725 C CA . ASP A 1 95 ? 5.200 9.131 -2.772 1.00 93.94 95 ASP A CA 1
ATOM 726 C C . ASP A 1 95 ? 6.443 8.324 -3.181 1.00 93.94 95 ASP A C 1
ATOM 728 O O . ASP A 1 95 ? 6.953 8.458 -4.296 1.00 93.94 95 ASP A O 1
ATOM 732 N N . ALA A 1 96 ? 6.912 7.416 -2.316 1.00 95.50 96 ALA A N 1
ATOM 733 C CA . ALA A 1 96 ? 8.014 6.511 -2.644 1.00 95.50 96 ALA A CA 1
ATOM 734 C C . ALA A 1 96 ? 7.610 5.493 -3.726 1.00 95.50 96 ALA A C 1
ATOM 736 O O . ALA A 1 96 ? 8.435 5.092 -4.562 1.00 95.50 96 ALA A O 1
ATOM 737 N N . TYR A 1 97 ? 6.337 5.090 -3.740 1.00 95.69 97 TYR A N 1
ATOM 738 C CA . TYR A 1 97 ? 5.792 4.250 -4.795 1.00 95.69 97 TYR A CA 1
ATOM 739 C C . TYR A 1 97 ? 5.713 4.981 -6.137 1.00 95.69 97 TYR A C 1
ATOM 741 O O . TYR A 1 97 ? 6.207 4.444 -7.133 1.00 95.69 97 TYR A O 1
ATOM 749 N N . ASP A 1 98 ? 5.194 6.214 -6.171 1.00 95.56 98 ASP A N 1
ATOM 750 C CA . ASP A 1 98 ? 5.166 7.028 -7.395 1.00 95.56 98 ASP A CA 1
ATOM 751 C C . ASP A 1 98 ? 6.578 7.282 -7.935 1.00 95.56 98 ASP A C 1
ATOM 753 O O . ASP A 1 98 ? 6.826 7.094 -9.127 1.00 95.56 98 ASP A O 1
ATOM 757 N N . ALA A 1 99 ? 7.538 7.598 -7.060 1.00 95.75 99 ALA A N 1
ATOM 758 C CA . ALA A 1 99 ? 8.939 7.756 -7.444 1.00 95.75 99 ALA A CA 1
ATOM 759 C C . ALA A 1 99 ? 9.518 6.472 -8.066 1.00 95.75 99 ALA A C 1
ATOM 761 O O . ALA A 1 99 ? 10.251 6.519 -9.057 1.00 95.75 99 ALA A O 1
ATOM 762 N N . THR A 1 100 ? 9.151 5.302 -7.533 1.00 95.38 100 THR A N 1
ATOM 763 C CA . THR A 1 100 ? 9.551 4.012 -8.111 1.00 95.38 100 THR A CA 1
ATOM 764 C C . THR A 1 100 ? 8.932 3.810 -9.491 1.00 95.38 100 THR A C 1
ATOM 766 O O . THR A 1 100 ? 9.642 3.419 -10.417 1.00 95.38 100 THR A O 1
ATOM 769 N N . LEU A 1 101 ? 7.637 4.097 -9.657 1.00 94.62 101 LEU A N 1
ATOM 770 C CA . LEU A 1 101 ? 6.946 4.024 -10.947 1.00 94.62 101 LEU A CA 1
ATOM 771 C C . LEU A 1 101 ? 7.568 4.975 -11.980 1.00 94.62 101 LEU A C 1
ATOM 773 O O . LEU A 1 101 ? 7.801 4.567 -13.119 1.00 94.62 101 LEU A O 1
ATOM 777 N N . ALA A 1 102 ? 7.910 6.203 -11.584 1.00 94.19 102 ALA A N 1
ATOM 778 C CA . ALA A 1 102 ? 8.607 7.168 -12.430 1.00 94.19 102 ALA A CA 1
ATOM 779 C C . ALA A 1 102 ? 9.965 6.623 -12.906 1.00 94.19 102 ALA A C 1
ATOM 781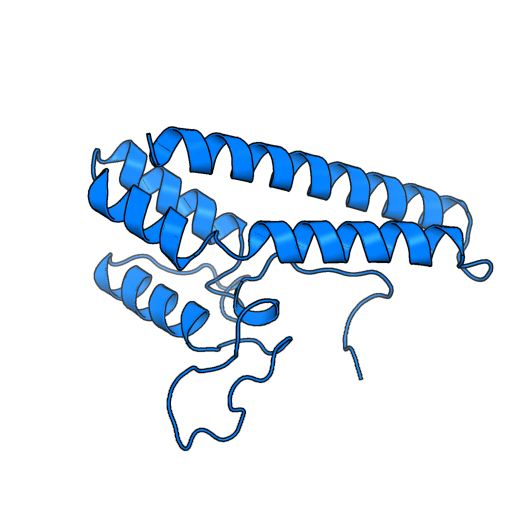 O O . ALA A 1 102 ? 10.219 6.566 -14.110 1.00 94.19 102 ALA A O 1
ATOM 782 N N . ALA A 1 103 ? 10.779 6.092 -11.989 1.00 93.62 103 ALA A N 1
ATOM 783 C CA . ALA A 1 103 ? 12.055 5.469 -12.335 1.00 93.62 103 ALA A CA 1
ATOM 784 C C . ALA A 1 103 ? 11.888 4.245 -13.260 1.00 93.62 103 ALA A C 1
ATOM 786 O O . ALA A 1 103 ? 12.731 3.991 -14.122 1.00 93.62 103 ALA A O 1
ATOM 787 N N . ARG A 1 104 ? 10.799 3.468 -13.120 1.00 91.62 104 ARG A N 1
ATOM 788 C CA . ARG A 1 104 ? 10.482 2.376 -14.061 1.00 91.62 104 ARG A CA 1
ATOM 789 C C . ARG A 1 104 ? 10.121 2.898 -15.444 1.00 91.62 104 ARG A C 1
ATOM 791 O O . ARG A 1 104 ? 10.569 2.303 -16.420 1.00 91.62 104 ARG A O 1
ATOM 798 N N . SER A 1 105 ? 9.380 4.001 -15.530 1.00 91.12 105 SER A N 1
ATOM 799 C CA . SER A 1 105 ? 9.054 4.657 -16.800 1.00 91.12 105 SER A CA 1
ATOM 800 C C . SER A 1 105 ? 10.316 5.111 -17.537 1.00 91.12 105 SER A C 1
ATOM 802 O O . SER A 1 105 ? 10.458 4.863 -18.733 1.00 91.12 105 SER A O 1
ATOM 804 N N . GLU A 1 106 ? 11.258 5.732 -16.825 1.00 91.44 106 GLU A N 1
ATOM 805 C CA . GLU A 1 106 ? 12.539 6.173 -17.391 1.00 91.44 106 GLU A CA 1
ATOM 806 C C . GLU A 1 106 ? 13.391 4.985 -17.856 1.00 91.44 106 GLU A C 1
ATOM 808 O O . GLU A 1 106 ? 13.880 4.959 -18.986 1.00 91.44 106 GLU A O 1
ATOM 813 N N . ALA A 1 107 ? 13.517 3.950 -17.020 1.00 89.50 107 ALA A N 1
ATOM 814 C CA . ALA A 1 107 ? 14.268 2.747 -17.368 1.00 89.50 107 ALA A CA 1
ATOM 815 C C . ALA A 1 107 ? 13.670 2.013 -18.582 1.00 89.50 107 ALA A C 1
ATOM 817 O O . ALA A 1 107 ? 14.408 1.463 -19.400 1.00 89.50 107 ALA A O 1
ATOM 818 N N . LEU A 1 108 ? 12.341 2.017 -18.715 1.00 88.31 108 LEU A N 1
ATOM 819 C CA . LEU A 1 108 ? 11.625 1.418 -19.837 1.00 88.31 108 LEU A CA 1
ATOM 820 C C . LEU A 1 108 ? 11.895 2.159 -21.156 1.00 88.31 108 LEU A C 1
ATOM 822 O O . LEU A 1 108 ? 12.076 1.513 -22.192 1.00 88.31 108 LEU A O 1
ATOM 826 N N . ALA A 1 109 ? 11.980 3.494 -21.118 1.00 84.44 109 ALA A N 1
ATOM 827 C CA . ALA A 1 109 ? 12.350 4.310 -22.276 1.00 84.44 109 ALA A CA 1
ATOM 828 C C . ALA A 1 109 ? 13.768 3.982 -22.778 1.00 84.44 109 ALA A C 1
ATOM 830 O O . ALA A 1 109 ? 14.013 3.944 -23.984 1.00 84.44 109 ALA A O 1
ATOM 831 N N . CYS A 1 110 ? 14.676 3.652 -21.858 1.00 82.69 110 CYS A N 1
ATOM 832 C CA . CYS A 1 110 ? 16.065 3.292 -22.140 1.00 82.69 110 CYS A CA 1
ATOM 833 C C . CYS A 1 110 ? 16.291 1.792 -22.420 1.00 82.69 110 CYS A C 1
ATOM 835 O O . CYS A 1 110 ? 17.443 1.370 -22.508 1.00 82.69 110 CYS A O 1
ATOM 837 N N . ALA A 1 111 ? 15.237 0.971 -22.549 1.00 82.62 111 ALA A N 1
ATOM 838 C CA . ALA A 1 111 ? 15.340 -0.478 -22.755 1.00 82.62 111 ALA A CA 1
ATOM 839 C C . ALA A 1 111 ? 15.156 -0.878 -24.242 1.00 82.62 111 ALA A C 1
ATOM 841 O O . ALA A 1 111 ? 14.031 -1.174 -24.679 1.00 82.62 111 ALA A O 1
ATOM 842 N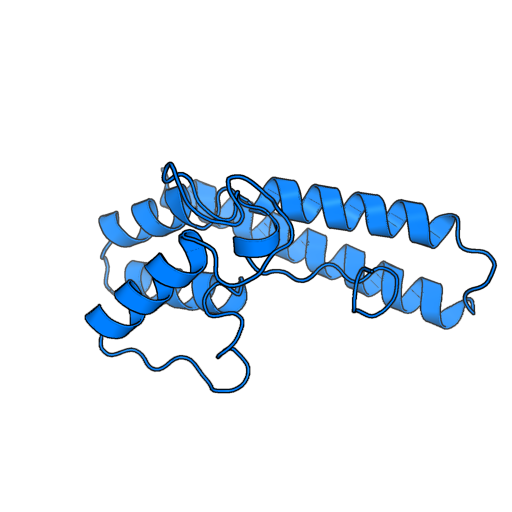 N . PRO A 1 112 ? 16.237 -0.938 -25.053 1.00 71.19 112 PRO A N 1
ATOM 843 C CA . PRO A 1 112 ? 16.149 -1.255 -26.482 1.00 71.19 112 PRO A CA 1
ATOM 844 C C . PRO A 1 112 ? 15.808 -2.727 -26.755 1.00 71.19 112 PRO A C 1
ATOM 846 O O . PRO A 1 112 ? 15.343 -3.057 -27.839 1.00 71.19 112 PRO A O 1
ATOM 849 N N . THR A 1 113 ? 16.007 -3.614 -25.776 1.00 79.19 113 THR A N 1
ATOM 850 C CA . THR A 1 113 ? 15.814 -5.067 -25.914 1.00 79.19 113 THR A CA 1
ATOM 851 C C . THR A 1 113 ? 14.354 -5.513 -25.816 1.00 79.19 113 THR A C 1
ATOM 853 O O . THR A 1 113 ? 14.038 -6.654 -26.153 1.00 79.19 113 THR A O 1
ATOM 856 N N . LEU A 1 114 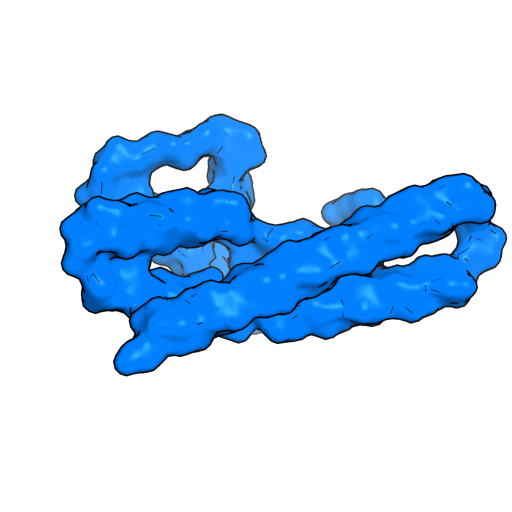? 13.447 -4.640 -25.366 1.00 81.25 114 LEU A N 1
ATOM 857 C CA . LEU A 1 114 ? 12.024 -4.951 -25.267 1.00 81.25 114 LEU A CA 1
ATOM 858 C C . LEU A 1 114 ? 11.312 -4.681 -26.603 1.00 81.25 114 LEU A C 1
ATOM 860 O O . LEU A 1 114 ? 11.525 -3.646 -27.233 1.00 81.25 114 LEU A O 1
ATOM 864 N N . ALA A 1 115 ? 10.425 -5.583 -27.025 1.00 85.81 115 ALA A N 1
ATOM 865 C CA . ALA A 1 115 ? 9.586 -5.347 -28.200 1.00 85.81 115 ALA A CA 1
ATOM 866 C C . ALA A 1 115 ? 8.717 -4.090 -28.007 1.00 85.81 115 ALA A C 1
ATOM 868 O O . ALA A 1 115 ? 8.156 -3.895 -26.928 1.00 85.81 115 ALA A O 1
ATOM 869 N N . THR A 1 116 ? 8.566 -3.273 -29.054 1.00 86.06 116 THR A N 1
ATOM 870 C CA . THR A 1 116 ? 7.893 -1.961 -28.984 1.00 86.06 116 THR A CA 1
ATOM 871 C C . THR A 1 116 ? 6.499 -2.025 -28.360 1.00 86.06 116 THR A C 1
ATOM 873 O O . THR A 1 116 ? 6.261 -1.326 -27.384 1.00 86.06 116 THR A O 1
ATOM 876 N N . HIS A 1 117 ? 5.640 -2.950 -28.802 1.00 86.88 117 HIS A N 1
ATOM 877 C CA . HIS A 1 117 ? 4.288 -3.114 -28.244 1.00 86.88 117 HIS A CA 1
ATOM 878 C C . HIS A 1 117 ? 4.276 -3.417 -26.734 1.00 86.88 117 HIS A C 1
ATOM 880 O O . HIS A 1 117 ? 3.388 -2.976 -26.012 1.00 86.88 117 HIS A O 1
ATOM 886 N N . ARG A 1 118 ? 5.268 -4.165 -26.222 1.00 86.50 118 ARG A N 1
ATOM 887 C CA . ARG A 1 118 ? 5.381 -4.443 -24.778 1.00 86.50 118 ARG A CA 1
ATOM 888 C C . ARG A 1 118 ? 5.836 -3.207 -24.020 1.00 86.50 118 ARG A C 1
ATOM 890 O O . ARG A 1 118 ? 5.420 -3.009 -22.887 1.00 86.50 118 ARG A O 1
ATOM 897 N N . ARG A 1 119 ? 6.698 -2.397 -24.638 1.00 87.50 119 ARG A N 1
ATOM 898 C CA . ARG A 1 119 ? 7.179 -1.141 -24.060 1.00 87.50 119 ARG A CA 1
ATOM 899 C C . ARG A 1 119 ? 6.036 -0.140 -23.931 1.00 87.50 119 ARG A C 1
ATOM 901 O O . ARG A 1 119 ? 5.886 0.460 -22.879 1.00 87.50 119 ARG A O 1
ATOM 908 N N . GLU A 1 120 ? 5.213 -0.017 -24.964 1.00 87.69 120 GLU A N 1
ATOM 909 C CA . GLU A 1 120 ? 4.022 0.838 -24.958 1.00 87.69 120 GLU A CA 1
ATOM 910 C C . GLU A 1 120 ? 3.018 0.379 -23.896 1.00 87.69 120 GLU A C 1
ATOM 912 O O . GLU A 1 120 ? 2.677 1.164 -23.018 1.00 87.69 120 GLU A O 1
ATOM 917 N N . ALA A 1 121 ? 2.653 -0.909 -23.881 1.00 88.50 121 ALA A N 1
ATOM 918 C CA . ALA A 1 121 ? 1.711 -1.449 -22.898 1.00 88.50 121 ALA A CA 1
ATOM 919 C C . ALA A 1 121 ? 2.190 -1.279 -21.441 1.00 88.50 121 ALA A C 1
ATOM 921 O O . ALA A 1 121 ? 1.406 -0.942 -20.555 1.00 88.50 121 ALA A O 1
ATOM 922 N N . LEU A 1 122 ? 3.485 -1.491 -21.173 1.00 89.06 122 LEU A N 1
ATOM 923 C CA . LEU A 1 122 ? 4.059 -1.237 -19.847 1.00 89.06 122 LEU A CA 1
ATOM 924 C C . LEU A 1 122 ? 4.065 0.258 -19.506 1.00 89.06 122 LEU A C 1
ATOM 926 O O . LEU A 1 122 ? 3.789 0.612 -18.362 1.00 89.06 122 LEU A O 1
ATOM 930 N N . GLY A 1 123 ? 4.354 1.125 -20.479 1.00 90.12 123 GLY A N 1
ATOM 931 C CA . GLY A 1 123 ? 4.307 2.576 -20.309 1.00 90.12 123 GLY A CA 1
ATOM 932 C C . GLY A 1 123 ? 2.906 3.059 -19.939 1.00 90.12 123 GLY A C 1
ATOM 933 O O . GLY A 1 123 ? 2.748 3.753 -18.938 1.00 90.12 123 GLY A O 1
ATOM 934 N N . GLU A 1 124 ? 1.885 2.616 -20.674 1.00 90.88 124 GLU A N 1
ATOM 935 C CA . GLU A 1 124 ? 0.476 2.903 -20.375 1.00 90.88 124 GLU A CA 1
ATOM 936 C C . GLU A 1 124 ? 0.079 2.413 -18.979 1.00 90.88 124 GLU A C 1
ATOM 938 O O . GLU A 1 124 ? -0.536 3.157 -18.212 1.00 90.88 124 GLU A O 1
ATOM 943 N N . GLY A 1 125 ? 0.482 1.191 -18.615 1.00 90.62 125 GLY A N 1
ATOM 944 C CA . GLY A 1 125 ? 0.233 0.632 -17.287 1.00 90.62 125 GLY A CA 1
ATOM 945 C C . GLY A 1 125 ? 0.867 1.460 -16.166 1.00 90.62 125 GLY A C 1
ATOM 946 O O . GLY A 1 125 ? 0.208 1.751 -15.168 1.00 90.62 125 GLY A O 1
ATOM 947 N N . ILE A 1 126 ? 2.120 1.894 -16.338 1.00 91.62 126 ILE A N 1
ATOM 948 C CA . ILE A 1 126 ? 2.803 2.764 -15.372 1.00 91.62 126 ILE A CA 1
ATOM 949 C C . ILE A 1 126 ? 2.075 4.107 -15.262 1.00 91.62 126 ILE A C 1
ATOM 951 O O . ILE A 1 126 ? 1.766 4.535 -14.152 1.00 91.62 126 ILE A O 1
ATOM 955 N N . THR A 1 127 ? 1.745 4.754 -16.383 1.00 93.12 127 THR A N 1
ATOM 956 C CA . THR A 1 127 ? 0.996 6.020 -16.386 1.00 93.12 127 THR A CA 1
ATOM 957 C C . THR A 1 127 ? -0.347 5.885 -15.672 1.00 93.12 127 THR A C 1
ATOM 959 O O . THR A 1 127 ? -0.698 6.741 -14.858 1.00 93.12 127 THR A O 1
ATOM 962 N N . HIS A 1 128 ? -1.078 4.798 -15.923 1.00 92.25 128 HIS A N 1
ATOM 963 C CA . HIS A 1 128 ? -2.348 4.522 -15.263 1.00 92.25 128 HIS A CA 1
ATOM 964 C C . HIS A 1 128 ? -2.188 4.385 -13.741 1.00 92.25 128 HIS A C 1
ATOM 966 O O . HIS A 1 128 ? -2.909 5.037 -12.987 1.00 92.25 128 HIS A O 1
ATOM 972 N N . LEU A 1 129 ? -1.206 3.604 -13.276 1.00 91.56 129 LEU A N 1
ATOM 973 C CA . LEU A 1 129 ? -0.942 3.435 -11.843 1.00 91.56 129 LEU A CA 1
ATOM 974 C C . LEU A 1 129 ? -0.559 4.756 -11.167 1.00 91.56 129 LEU A C 1
ATOM 976 O O . LEU A 1 129 ? -1.086 5.064 -10.101 1.00 91.56 129 LEU A O 1
ATOM 980 N N . ARG A 1 130 ? 0.287 5.577 -11.798 1.00 94.31 130 ARG A N 1
ATOM 981 C CA . ARG A 1 130 ? 0.659 6.899 -11.264 1.00 94.31 130 ARG A CA 1
ATOM 982 C C . ARG A 1 130 ? -0.544 7.837 -11.135 1.00 94.31 130 ARG A C 1
ATOM 984 O O . ARG A 1 130 ? -0.651 8.578 -10.156 1.00 94.31 130 ARG A O 1
ATOM 991 N N . ALA A 1 131 ? -1.484 7.782 -12.082 1.00 92.12 131 ALA A N 1
ATOM 992 C CA . ALA A 1 131 ? -2.728 8.545 -12.000 1.00 92.12 131 ALA A CA 1
ATOM 993 C C . ALA A 1 131 ? -3.608 8.089 -10.821 1.00 92.12 131 ALA A C 1
ATOM 995 O O . ALA A 1 131 ? -4.152 8.936 -10.107 1.00 92.12 131 ALA A O 1
ATOM 996 N N . LEU A 1 132 ? -3.704 6.776 -10.577 1.00 90.31 132 LEU A N 1
ATOM 997 C CA . LEU A 1 132 ? -4.422 6.221 -9.424 1.00 90.31 132 LEU A CA 1
ATOM 998 C C . LEU A 1 132 ? -3.765 6.603 -8.092 1.00 90.31 132 LEU A C 1
ATOM 1000 O O . LEU A 1 132 ? -4.466 7.017 -7.174 1.00 90.31 132 LEU A O 1
ATOM 1004 N N . VAL A 1 133 ? -2.434 6.532 -7.994 1.00 91.19 133 VAL A N 1
ATOM 1005 C CA . VAL A 1 133 ? -1.689 6.960 -6.796 1.00 91.19 133 VAL A CA 1
ATOM 1006 C C . VAL A 1 133 ? -1.901 8.449 -6.532 1.00 91.19 133 VAL A C 1
ATOM 1008 O O . VAL A 1 133 ? -2.201 8.843 -5.410 1.00 91.19 133 VAL A O 1
ATOM 1011 N N . SER A 1 134 ? -1.847 9.277 -7.577 1.00 90.12 134 SER A N 1
ATOM 1012 C CA . SER A 1 134 ? -2.124 10.713 -7.463 1.00 90.12 134 SER A CA 1
ATOM 1013 C C . SER A 1 134 ? -3.547 10.994 -6.971 1.00 90.12 134 SER A C 1
ATOM 1015 O O . SER A 1 134 ? -3.763 11.945 -6.224 1.00 90.12 134 SER A O 1
ATOM 1017 N N . LEU A 1 135 ? -4.532 10.195 -7.399 1.00 88.31 135 LEU A N 1
ATOM 1018 C CA . LEU A 1 135 ? -5.904 10.294 -6.903 1.00 88.31 135 LEU A CA 1
ATOM 1019 C C . LEU A 1 135 ? -5.992 9.884 -5.429 1.00 88.31 135 LEU A C 1
ATOM 1021 O O . LEU A 1 135 ? -6.552 10.641 -4.642 1.00 88.31 135 LEU A O 1
ATOM 1025 N N . ALA A 1 136 ? -5.393 8.750 -5.057 1.00 85.25 136 ALA A N 1
ATOM 1026 C CA . ALA A 1 136 ? -5.353 8.276 -3.676 1.00 85.25 136 ALA A CA 1
ATOM 1027 C C . ALA A 1 136 ? -4.708 9.312 -2.742 1.00 85.25 136 ALA A C 1
ATOM 1029 O O . ALA A 1 136 ? -5.289 9.635 -1.712 1.00 85.25 136 ALA A O 1
ATOM 1030 N N . ASN A 1 137 ? -3.581 9.910 -3.146 1.00 83.75 137 ASN A N 1
ATOM 1031 C CA . ASN A 1 137 ? -2.916 10.978 -2.397 1.00 83.75 137 ASN A CA 1
ATOM 1032 C C . ASN A 1 137 ? -3.825 12.194 -2.181 1.00 83.75 137 ASN A C 1
ATOM 1034 O O . ASN A 1 137 ? -3.850 12.746 -1.084 1.00 83.75 137 ASN A O 1
ATOM 1038 N N . ARG A 1 138 ? -4.602 12.620 -3.185 1.00 85.00 138 ARG A N 1
ATOM 1039 C CA . ARG A 1 138 ? -5.545 13.738 -3.006 1.00 85.00 138 ARG A CA 1
ATOM 1040 C C . ARG A 1 138 ? -6.657 13.396 -2.018 1.00 85.00 138 ARG A C 1
ATOM 1042 O O . ARG A 1 138 ? -6.909 14.183 -1.115 1.00 85.00 138 ARG A O 1
ATOM 1049 N N . SER A 1 139 ? -7.261 12.217 -2.143 1.00 79.06 139 SER A N 1
ATOM 1050 C CA . SER A 1 139 ? -8.313 11.768 -1.221 1.00 79.06 139 SER A CA 1
ATOM 1051 C C . SER A 1 139 ? -7.799 11.594 0.212 1.00 79.06 139 SER A C 1
ATOM 1053 O O . SER A 1 139 ? -8.489 11.931 1.166 1.00 79.06 139 SER A O 1
ATOM 1055 N N . VAL A 1 140 ? -6.555 11.139 0.371 1.00 77.56 140 VAL A N 1
ATOM 1056 C CA . VAL A 1 140 ? -5.830 11.111 1.651 1.00 77.56 140 VAL A CA 1
ATOM 1057 C C . VAL A 1 140 ? -5.762 12.500 2.287 1.00 77.56 140 VAL A C 1
ATOM 1059 O O . VAL A 1 140 ? -6.057 12.648 3.470 1.00 77.56 140 VAL A O 1
ATOM 1062 N N . HIS A 1 141 ? -5.418 13.529 1.508 1.00 76.75 141 HIS A N 1
ATOM 1063 C CA . HIS A 1 141 ? -5.345 14.898 2.020 1.00 76.75 141 HIS A CA 1
ATOM 1064 C C . HIS A 1 141 ? -6.717 15.437 2.443 1.00 76.75 141 HIS A C 1
ATOM 1066 O O . HIS A 1 141 ? -6.781 16.187 3.411 1.00 76.75 141 HIS A O 1
ATOM 1072 N N . GLU A 1 142 ? -7.799 15.046 1.765 1.00 79.00 142 GLU A N 1
ATOM 1073 C CA . GLU A 1 142 ? -9.171 15.428 2.135 1.00 79.00 142 GLU A CA 1
ATOM 1074 C C . GLU A 1 142 ? -9.607 14.813 3.475 1.00 79.00 142 GLU A C 1
ATOM 1076 O O . GLU A 1 142 ? -10.259 15.486 4.261 1.00 79.00 142 GLU A O 1
ATOM 1081 N N . VAL A 1 143 ? -9.215 13.567 3.771 1.00 73.69 143 VAL A N 1
ATOM 1082 C CA . VAL A 1 143 ? -9.535 12.890 5.049 1.00 73.69 143 VAL A CA 1
ATOM 1083 C C . VAL A 1 143 ? -8.766 13.487 6.238 1.00 73.69 143 VAL A C 1
ATOM 1085 O O . VAL A 1 143 ? -9.206 13.388 7.385 1.00 73.69 143 VAL A O 1
ATOM 1088 N N . CYS A 1 144 ? -7.605 14.090 5.982 1.00 68.00 144 CYS A N 1
ATOM 1089 C CA . CYS A 1 144 ? -6.765 14.708 7.008 1.00 68.00 144 CYS A CA 1
ATOM 1090 C C . CYS A 1 144 ? -7.137 16.163 7.347 1.00 68.00 144 CYS A C 1
ATOM 1092 O O . CYS A 1 144 ? -6.598 16.683 8.328 1.00 68.00 144 CYS A O 1
ATOM 1094 N N . GLN A 1 145 ? -7.998 16.813 6.554 1.00 59.88 145 GLN A N 1
ATOM 1095 C CA . GLN A 1 145 ? -8.526 18.162 6.820 1.00 59.88 145 GLN A CA 1
ATOM 1096 C C . GLN A 1 145 ? -9.734 18.120 7.756 1.00 59.88 145 GLN A C 1
ATOM 1098 O O . GLN A 1 145 ? -9.849 19.067 8.568 1.00 59.88 145 GLN A O 1
#

Foldseek 3Di:
DPPDDQLDQFQFQQQQFQLECDPPDPRHRDHHDFDRPLQVVLVVVCVVVVHDDPPVCPRGSLGVVNLVVVLCVCVVVVVLVVNLVSLVRRLPRLVVSLVSLVVSLVVLVVDPPDDPVVSVVSNVVSVVVNVVSVVVVVVSVVSND